Protein AF-A0A644YEN3-F1 (afdb_monomer)

Mean predicted aligned error: 10.43 Å

Foldseek 3Di:
DDPPPPPPPPPDDDDDPVLVVLVVVLVVQLVVLVWDWDDDPQKIFIDDPNHTAKIARNVQRAMAGDPVNVPPDDPSVVSNLVSSCVRRNDHDDHRDDPDPPDD

Secondary structure (DSSP, 8-state):
-------------S--HHHHHHHHHHHHHHHHTT-EEEEETTEEEEEETTEEEEEEETTTTEEEE-GGGGG---HHHHHHHHHHHHHH-S-STT---S-----

Sequence (103 aa):
MKFETIIRRNRMTAEKPEFRQMMSSFLDKVMELEFTIKSNDGVYSIYLDGIKVYSLERDTCKYNRHYYASTITSDKLEQLEIVLYNFFGKGGQGSSLIGKAVD

Organism: NCBI:txid1076179

Radius of gyration: 15.92 Å; Cα contacts (8 Å, |Δi|>4): 111; chains: 1; bounding box: 30×36×54 Å

Solvent-accessible surface area (backbone atoms only — not comparable to full-atom values): 6287 Å² total; per-residue (Å²): 136,84,84,79,75,77,75,74,75,73,71,76,67,78,77,51,69,66,56,56,51,53,49,49,56,50,53,52,54,43,45,74,63,66,35,50,77,46,80,54,97,60,30,38,39,32,22,51,96,86,41,64,37,37,38,34,34,63,90,74,52,34,29,37,52,37,76,84,37,70,82,62,85,50,74,58,57,57,52,48,45,52,51,48,34,76,77,50,42,83,48,37,97,65,30,78,53,100,61,80,76,82,127

Nearest PDB structures (foldseek):
  7t8b-assembly1_H  TM=7.042E-01  e=4.168E+00  Homo sapiens
  2od0-assembly1_B  TM=5.047E-01  e=1.496E+00  Vibrio parahaemolyticus RIMD 2210633
  5iek-assembly1_A  TM=2.956E-01  e=2.832E-01  Homo sapiens
  8ke3-assembly1_A  TM=5.092E-01  e=2.343E+00  Methanosarcina mazei
  7t8c-assembly1_B  TM=7.064E-01  e=6.956E+00  Homo sapiens

Structure (mmCIF, N/CA/C/O backbone):
data_AF-A0A644YEN3-F1
#
_entry.id   AF-A0A644YEN3-F1
#
loop_
_atom_site.group_PDB
_atom_site.id
_atom_site.type_symbol
_atom_site.label_atom_id
_atom_site.label_alt_id
_atom_site.label_comp_id
_atom_site.label_asym_id
_atom_site.label_entity_id
_atom_site.label_seq_id
_atom_site.pdbx_PDB_ins_code
_atom_site.Cartn_x
_atom_site.Cartn_y
_atom_site.Cartn_z
_atom_site.occupancy
_atom_site.B_iso_or_equiv
_atom_site.auth_seq_id
_atom_site.auth_comp_id
_atom_site.auth_asym_id
_atom_site.auth_atom_id
_atom_site.pdbx_PDB_model_num
ATOM 1 N N . MET A 1 1 ? -3.426 18.457 -40.872 1.00 38.78 1 MET A N 1
ATOM 2 C CA . MET A 1 1 ? -2.228 17.667 -40.509 1.00 38.78 1 MET A CA 1
ATOM 3 C C . MET A 1 1 ? -2.523 16.926 -39.215 1.00 38.78 1 MET A C 1
ATOM 5 O O . MET A 1 1 ? -3.014 17.550 -38.285 1.00 38.78 1 MET A O 1
ATOM 9 N N . LYS A 1 2 ? -2.343 15.601 -39.201 1.00 32.38 2 LYS A N 1
ATOM 10 C CA . LYS A 1 2 ? -2.648 14.723 -38.062 1.00 32.38 2 LYS A CA 1
ATOM 11 C C . LYS A 1 2 ? -1.474 14.736 -37.079 1.00 32.38 2 LYS A C 1
ATOM 13 O O . LYS A 1 2 ? -0.349 14.470 -37.486 1.00 32.38 2 LYS A O 1
ATOM 18 N N . PHE A 1 3 ? -1.744 15.029 -35.809 1.00 34.00 3 PHE A N 1
ATOM 19 C CA . PHE A 1 3 ? -0.810 14.777 -34.713 1.00 34.00 3 PHE A CA 1
ATOM 20 C C . PHE A 1 3 ? -0.811 13.275 -34.426 1.00 34.00 3 PHE A C 1
ATOM 22 O O . PHE A 1 3 ? -1.643 12.773 -33.673 1.00 34.00 3 PHE A O 1
ATOM 29 N N . GLU A 1 4 ? 0.104 12.540 -35.048 1.00 35.09 4 GLU A N 1
ATOM 30 C CA . GLU A 1 4 ? 0.449 11.201 -34.581 1.00 35.09 4 GLU A CA 1
ATOM 31 C C . GLU A 1 4 ? 1.351 11.347 -33.357 1.00 35.09 4 GLU A C 1
ATOM 33 O O . GLU A 1 4 ? 2.576 11.262 -33.420 1.00 35.09 4 GLU A O 1
ATOM 38 N N . THR A 1 5 ? 0.731 11.601 -32.206 1.00 40.53 5 THR A N 1
ATOM 39 C CA . THR A 1 5 ? 1.38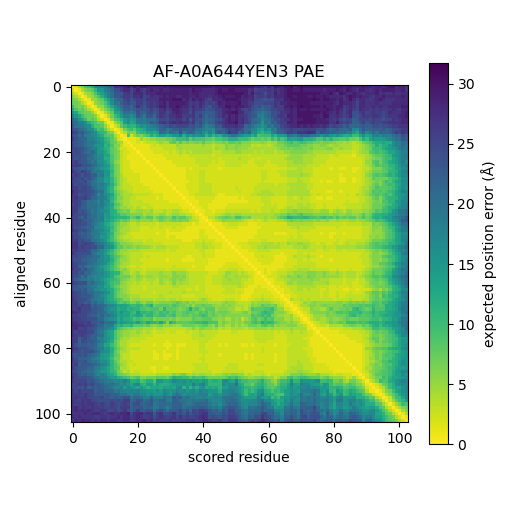2 11.362 -30.923 1.00 40.53 5 THR A CA 1
ATOM 40 C C . THR A 1 5 ? 1.508 9.851 -30.781 1.00 40.53 5 THR A C 1
ATOM 42 O O . THR A 1 5 ? 0.605 9.170 -30.298 1.00 40.53 5 THR A O 1
ATOM 45 N N . ILE A 1 6 ? 2.629 9.309 -31.255 1.00 44.41 6 ILE A N 1
ATOM 46 C CA . ILE A 1 6 ? 3.062 7.947 -30.958 1.00 44.41 6 ILE A CA 1
ATOM 47 C C . ILE A 1 6 ? 3.320 7.907 -29.449 1.00 44.41 6 ILE A C 1
ATOM 49 O O . ILE A 1 6 ? 4.438 8.111 -28.977 1.00 44.41 6 ILE A O 1
ATOM 53 N N . ILE A 1 7 ? 2.267 7.655 -28.671 1.00 42.59 7 ILE A N 1
ATOM 54 C CA . ILE A 1 7 ? 2.393 7.172 -27.303 1.00 42.59 7 ILE A CA 1
ATOM 55 C C . ILE A 1 7 ? 2.991 5.778 -27.456 1.00 42.59 7 ILE A C 1
ATOM 57 O O . ILE A 1 7 ? 2.283 4.788 -27.652 1.00 42.59 7 ILE A O 1
ATOM 61 N N . ARG A 1 8 ? 4.327 5.710 -27.442 1.00 37.84 8 ARG A N 1
ATOM 62 C CA . ARG A 1 8 ? 5.054 4.464 -27.236 1.00 37.84 8 ARG A CA 1
ATOM 63 C C . ARG A 1 8 ? 4.549 3.906 -25.913 1.00 37.84 8 ARG A C 1
ATOM 65 O O . ARG A 1 8 ? 4.988 4.318 -24.844 1.00 37.84 8 ARG A O 1
ATOM 72 N N . ARG A 1 9 ? 3.596 2.974 -25.992 1.00 39.72 9 ARG A N 1
ATOM 73 C CA . ARG A 1 9 ? 3.358 1.987 -24.947 1.00 39.72 9 ARG A CA 1
ATOM 74 C C . ARG A 1 9 ? 4.682 1.258 -24.786 1.00 39.72 9 ARG A C 1
ATOM 76 O O . ARG A 1 9 ? 4.951 0.293 -25.498 1.00 39.72 9 ARG A O 1
ATOM 83 N N . ASN A 1 10 ? 5.521 1.754 -23.881 1.00 35.59 10 ASN A N 1
ATOM 84 C CA . ASN A 1 10 ? 6.550 0.949 -23.257 1.00 35.59 10 ASN A CA 1
ATOM 85 C C . ASN A 1 10 ? 5.798 -0.160 -22.525 1.00 35.59 10 ASN A C 1
ATOM 87 O O . ASN A 1 10 ? 5.463 -0.041 -21.353 1.00 35.59 10 ASN A O 1
ATOM 91 N N . ARG A 1 11 ? 5.461 -1.222 -23.265 1.00 38.22 11 ARG A N 1
ATOM 92 C CA . ARG A 1 11 ? 5.241 -2.546 -22.703 1.00 38.22 11 ARG A CA 1
ATOM 93 C C . ARG A 1 11 ? 6.470 -2.774 -21.845 1.00 38.22 11 ARG A C 1
ATOM 95 O O . ARG A 1 11 ? 7.570 -2.800 -22.395 1.00 38.22 11 ARG A O 1
ATOM 102 N N . MET A 1 12 ? 6.272 -2.785 -20.532 1.00 44.62 12 MET A N 1
ATOM 103 C CA . MET A 1 12 ? 7.326 -2.933 -19.547 1.00 44.62 12 MET A CA 1
ATOM 104 C C . MET A 1 12 ? 8.356 -3.940 -20.030 1.00 44.62 12 MET A C 1
ATOM 106 O O . MET A 1 12 ? 8.096 -5.136 -20.154 1.00 44.62 12 MET A O 1
ATOM 110 N N . THR A 1 13 ? 9.527 -3.398 -20.345 1.00 46.09 13 THR A N 1
ATOM 111 C CA . THR A 1 13 ? 10.795 -4.107 -20.329 1.00 46.09 13 THR A CA 1
ATOM 112 C C . THR A 1 13 ? 10.801 -5.049 -19.135 1.00 46.09 13 THR A C 1
ATOM 114 O O . THR A 1 13 ? 10.430 -4.616 -18.042 1.00 46.09 13 THR A O 1
ATOM 117 N N . ALA A 1 14 ? 11.188 -6.308 -19.365 1.00 48.16 14 ALA A N 1
ATOM 118 C CA . ALA A 1 14 ? 11.353 -7.326 -18.334 1.00 48.16 14 ALA A CA 1
ATOM 119 C C . ALA A 1 14 ? 11.852 -6.688 -17.033 1.00 48.16 14 ALA A C 1
ATOM 121 O O . ALA A 1 14 ? 12.866 -5.987 -17.043 1.00 48.16 14 ALA A O 1
ATOM 122 N N . GLU A 1 15 ? 11.082 -6.852 -15.958 1.00 57.84 15 GLU A N 1
ATOM 123 C CA . GLU A 1 15 ? 11.371 -6.185 -14.693 1.00 57.84 15 GLU A CA 1
ATOM 124 C C . GLU A 1 15 ? 12.820 -6.408 -14.297 1.00 57.84 15 GLU A C 1
ATOM 126 O O . GLU A 1 15 ? 13.279 -7.552 -14.206 1.00 57.84 15 GLU A O 1
ATOM 131 N N . LYS A 1 16 ? 13.537 -5.308 -14.074 1.00 67.56 16 LYS A N 1
ATOM 132 C CA . LYS A 1 16 ? 14.920 -5.370 -13.618 1.00 67.56 16 LYS A CA 1
ATOM 133 C C . LYS A 1 16 ? 14.973 -6.198 -12.323 1.00 67.56 16 LYS A C 1
ATOM 135 O O . LYS A 1 16 ? 14.086 -6.036 -11.483 1.00 67.56 16 LYS A O 1
ATOM 140 N N . PRO A 1 17 ? 15.987 -7.057 -12.126 1.00 75.25 17 PRO A N 1
ATOM 141 C CA . PRO A 1 17 ? 16.137 -7.849 -10.901 1.00 75.25 17 PRO A CA 1
ATOM 142 C C . PRO A 1 17 ? 16.021 -7.016 -9.613 1.00 75.25 17 PRO A C 1
ATOM 144 O O . PRO A 1 17 ? 15.380 -7.443 -8.657 1.00 75.25 17 PRO A O 1
ATOM 147 N N . GLU A 1 18 ? 16.544 -5.789 -9.641 1.00 75.69 18 GLU A N 1
ATOM 148 C CA . GLU A 1 18 ? 16.4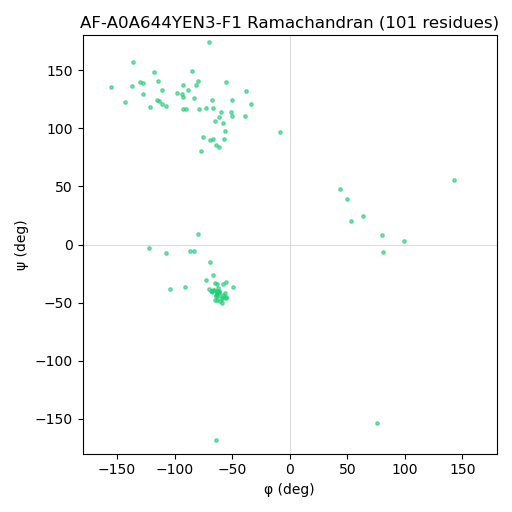47 -4.788 -8.570 1.00 75.69 18 GLU A CA 1
ATOM 149 C C . GLU A 1 18 ? 14.993 -4.473 -8.183 1.00 75.69 18 GLU A C 1
ATOM 151 O O . GLU A 1 18 ? 14.662 -4.404 -7.003 1.00 75.69 18 GLU A O 1
ATOM 156 N N . PHE A 1 19 ? 14.098 -4.345 -9.168 1.00 79.00 19 PHE A N 1
ATOM 157 C CA . PHE A 1 19 ? 12.682 -4.067 -8.932 1.00 79.00 19 PHE A CA 1
ATOM 158 C C . PHE A 1 19 ? 11.981 -5.245 -8.254 1.00 79.00 19 PHE A C 1
ATOM 160 O O . PHE A 1 19 ? 11.196 -5.056 -7.328 1.00 79.00 19 PHE A O 1
ATOM 167 N N . ARG A 1 20 ? 12.292 -6.476 -8.678 1.00 80.62 20 ARG A N 1
ATOM 168 C CA . ARG A 1 20 ? 11.741 -7.684 -8.046 1.00 80.62 20 ARG A CA 1
ATOM 169 C C . ARG A 1 20 ? 12.191 -7.811 -6.597 1.00 80.62 20 ARG A C 1
ATOM 171 O O . ARG A 1 20 ? 11.376 -8.143 -5.743 1.00 80.62 20 ARG A O 1
ATOM 178 N N . GLN A 1 21 ? 13.463 -7.523 -6.325 1.00 85.81 21 GLN A N 1
ATOM 179 C CA . GLN A 1 21 ? 14.004 -7.554 -4.970 1.00 85.81 21 GLN A CA 1
ATOM 180 C C . GLN A 1 21 ? 13.358 -6.481 -4.088 1.00 85.81 21 GLN A C 1
ATOM 182 O O . GLN A 1 21 ? 12.868 -6.799 -3.008 1.00 85.81 21 GLN A O 1
ATOM 187 N N . MET A 1 22 ? 13.275 -5.243 -4.582 1.00 88.06 22 MET A N 1
ATOM 188 C CA . MET A 1 22 ? 12.576 -4.149 -3.909 1.00 88.06 22 MET A CA 1
ATOM 189 C C . MET A 1 22 ? 11.120 -4.528 -3.599 1.00 88.06 22 MET A C 1
ATOM 191 O O . MET A 1 22 ? 10.665 -4.341 -2.472 1.00 88.06 22 MET A O 1
ATOM 195 N N . MET A 1 23 ? 10.400 -5.109 -4.567 1.00 89.12 23 MET A N 1
ATOM 196 C CA . MET A 1 23 ? 9.017 -5.523 -4.349 1.00 89.12 23 MET A CA 1
ATOM 197 C C . MET A 1 23 ? 8.878 -6.648 -3.330 1.00 89.12 23 MET A C 1
ATOM 199 O O . MET A 1 23 ? 7.951 -6.605 -2.529 1.00 89.12 23 MET A O 1
ATOM 203 N N . SER A 1 24 ? 9.785 -7.626 -3.325 1.00 90.50 24 SER A N 1
ATOM 204 C CA . SER A 1 24 ? 9.786 -8.682 -2.307 1.00 90.50 24 SER A CA 1
ATOM 205 C C . SER A 1 24 ? 9.915 -8.082 -0.908 1.00 90.50 24 SER A C 1
ATOM 207 O O . SER A 1 24 ? 9.071 -8.337 -0.056 1.00 90.50 24 SER A O 1
ATOM 209 N N . SER A 1 25 ? 10.898 -7.200 -0.700 1.00 91.81 25 SER A N 1
ATOM 210 C CA .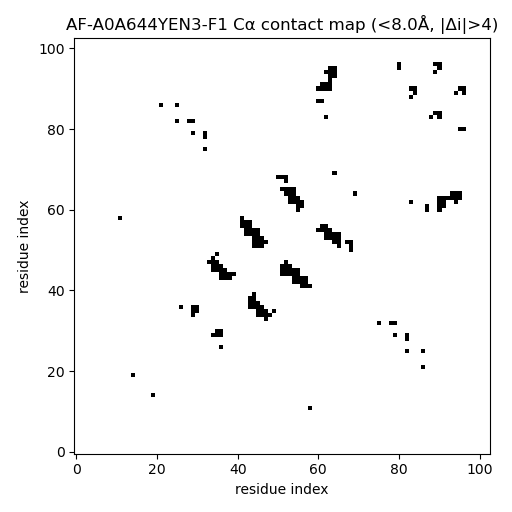 SER A 1 25 ? 11.104 -6.540 0.593 1.00 91.81 25 SER A CA 1
ATOM 211 C C . SER A 1 25 ? 9.925 -5.658 1.010 1.00 91.81 25 SER A C 1
ATOM 213 O O . SER A 1 25 ? 9.610 -5.575 2.195 1.00 91.81 25 SER A O 1
ATOM 215 N N . PHE A 1 26 ? 9.248 -5.014 0.055 1.00 92.94 26 PHE A N 1
ATOM 216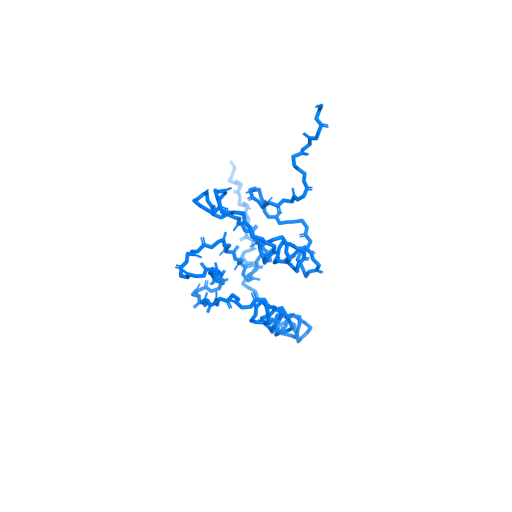 C CA . PHE A 1 26 ? 8.016 -4.281 0.337 1.00 92.94 26 PHE A CA 1
ATOM 217 C C . PHE A 1 26 ? 6.902 -5.212 0.835 1.00 92.94 26 PHE A C 1
ATOM 219 O O . PHE A 1 26 ? 6.260 -4.910 1.839 1.00 92.94 26 PHE A O 1
ATOM 226 N N . LEU A 1 27 ? 6.670 -6.338 0.150 1.00 92.75 27 LEU A N 1
ATOM 227 C CA . LEU A 1 27 ? 5.623 -7.291 0.526 1.00 92.75 27 LEU A CA 1
ATOM 228 C C . LEU A 1 27 ? 5.865 -7.865 1.925 1.00 92.75 27 LEU A C 1
ATOM 230 O O . LEU A 1 27 ? 4.922 -7.933 2.712 1.00 92.75 27 LEU A O 1
ATOM 234 N N . ASP A 1 28 ? 7.116 -8.193 2.251 1.00 94.88 28 ASP A N 1
ATOM 235 C CA . ASP A 1 28 ? 7.503 -8.669 3.583 1.00 94.88 28 ASP A CA 1
ATOM 236 C C . ASP A 1 28 ? 7.162 -7.630 4.659 1.00 94.88 28 ASP A C 1
ATOM 238 O O . ASP A 1 28 ? 6.496 -7.952 5.640 1.00 94.88 28 ASP A O 1
ATOM 242 N N . LYS A 1 29 ? 7.505 -6.354 4.431 1.00 94.81 29 LYS A N 1
ATOM 243 C CA . LYS A 1 29 ? 7.175 -5.256 5.356 1.00 94.81 29 LYS A CA 1
ATOM 244 C C . LYS A 1 29 ? 5.674 -5.070 5.545 1.00 94.81 29 LYS A C 1
ATOM 246 O O . LYS A 1 29 ? 5.226 -4.814 6.657 1.00 94.81 29 LYS A O 1
ATOM 251 N N . VAL A 1 30 ? 4.882 -5.196 4.482 1.00 93.44 30 VAL A N 1
ATOM 252 C CA . VAL A 1 30 ? 3.421 -5.071 4.586 1.00 93.44 30 VAL A CA 1
ATOM 253 C C . VAL A 1 30 ? 2.825 -6.219 5.409 1.00 93.44 30 VAL A C 1
ATOM 255 O O . VAL A 1 30 ? 1.936 -5.982 6.225 1.00 93.44 30 VAL A O 1
ATOM 258 N N . MET A 1 31 ? 3.338 -7.441 5.243 1.00 91.62 31 MET A N 1
ATOM 259 C CA . MET A 1 31 ? 2.914 -8.599 6.037 1.00 91.62 31 MET A CA 1
ATOM 260 C C . MET A 1 31 ? 3.370 -8.506 7.502 1.00 91.62 31 MET A C 1
ATOM 262 O O . MET A 1 31 ? 2.592 -8.850 8.387 1.00 91.62 31 MET A O 1
ATOM 266 N N . GLU A 1 32 ? 4.579 -8.000 7.775 1.00 94.12 32 GLU A N 1
ATOM 267 C CA . GLU A 1 32 ? 5.071 -7.726 9.140 1.00 94.12 32 GLU A CA 1
ATOM 268 C C . GLU A 1 32 ? 4.164 -6.744 9.897 1.00 94.12 32 GLU A C 1
ATOM 270 O O . GLU A 1 32 ? 3.974 -6.877 11.103 1.00 94.12 32 GLU A O 1
ATOM 275 N N . LEU A 1 33 ? 3.571 -5.781 9.184 1.00 92.62 33 LEU A N 1
ATOM 276 C CA . LEU A 1 33 ? 2.595 -4.830 9.722 1.00 92.62 33 LEU A CA 1
ATOM 277 C C . LEU A 1 33 ? 1.170 -5.409 9.843 1.00 92.62 33 LEU A C 1
ATOM 279 O O . LEU A 1 33 ? 0.220 -4.675 10.122 1.00 92.62 33 LEU A O 1
ATOM 283 N N . GLU A 1 34 ? 1.015 -6.718 9.632 1.00 93.88 34 GLU A N 1
ATOM 284 C CA . GLU A 1 34 ? -0.240 -7.471 9.730 1.00 93.88 34 GLU A CA 1
ATOM 285 C C . GLU A 1 34 ? -1.308 -7.047 8.705 1.00 93.88 34 GLU A C 1
ATOM 287 O O . GLU A 1 34 ? -2.506 -7.265 8.903 1.00 93.88 34 GLU A O 1
ATOM 292 N N . PHE A 1 35 ? -0.895 -6.467 7.575 1.00 94.75 35 PHE A N 1
ATOM 293 C CA . PHE A 1 35 ? -1.798 -6.214 6.456 1.00 94.75 35 PHE A CA 1
ATOM 294 C C . PHE A 1 35 ? -1.914 -7.443 5.558 1.00 94.75 35 PHE A C 1
ATOM 296 O O . PHE A 1 35 ? -0.967 -8.197 5.335 1.00 94.75 35 PHE A O 1
ATOM 303 N N . THR A 1 36 ? -3.084 -7.600 4.945 1.00 95.25 36 THR A N 1
ATOM 304 C CA . THR A 1 36 ? -3.284 -8.575 3.869 1.00 95.25 36 THR A CA 1
ATOM 305 C C . THR A 1 36 ? -3.056 -7.911 2.513 1.00 95.25 36 THR A C 1
ATOM 307 O O . THR A 1 36 ? -3.557 -6.815 2.268 1.00 95.25 36 THR A O 1
ATOM 310 N N . ILE A 1 37 ? -2.365 -8.590 1.593 1.00 94.75 37 ILE A N 1
ATOM 311 C CA . ILE A 1 37 ? -2.196 -8.150 0.201 1.00 94.75 37 ILE A CA 1
ATOM 312 C C . ILE A 1 37 ? -2.881 -9.110 -0.771 1.00 94.75 37 ILE A C 1
ATOM 314 O O . ILE A 1 37 ? -2.810 -10.328 -0.627 1.00 94.75 37 ILE A O 1
ATOM 318 N N . LYS A 1 38 ? -3.505 -8.553 -1.813 1.00 94.06 38 LYS A N 1
ATOM 319 C CA . LYS A 1 38 ? -3.980 -9.295 -2.989 1.00 94.06 38 LYS A CA 1
ATOM 320 C C . LYS A 1 38 ? -3.447 -8.645 -4.259 1.00 94.06 38 LYS A C 1
ATOM 322 O O . LYS A 1 38 ? -3.607 -7.441 -4.430 1.00 94.06 38 LYS A O 1
ATOM 327 N N . SER A 1 39 ? -2.848 -9.433 -5.146 1.00 90.88 39 SER A N 1
ATOM 328 C CA . SER A 1 39 ? -2.401 -8.973 -6.465 1.00 90.88 39 SER A CA 1
ATOM 329 C C . SER A 1 39 ? -3.437 -9.341 -7.523 1.00 90.88 39 SER A C 1
ATOM 331 O O . SER A 1 39 ? -3.878 -10.488 -7.567 1.00 90.88 39 SER A O 1
ATOM 333 N N . ASN A 1 40 ? -3.835 -8.378 -8.353 1.00 89.25 40 ASN A N 1
ATOM 334 C CA . ASN A 1 40 ? -4.700 -8.605 -9.506 1.00 89.25 40 ASN A CA 1
ATOM 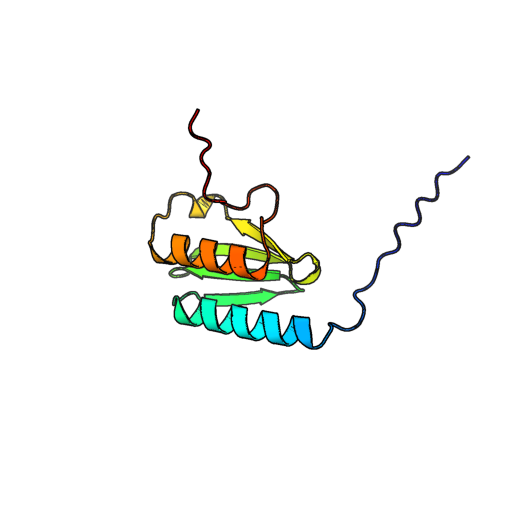335 C C . ASN A 1 40 ? -4.269 -7.701 -10.666 1.00 89.25 40 ASN A C 1
ATOM 337 O O . ASN A 1 40 ? -4.220 -6.487 -10.487 1.00 89.25 40 ASN A O 1
ATOM 341 N N . ASP A 1 41 ? -3.935 -8.284 -11.820 1.00 86.69 41 ASP A N 1
ATOM 342 C CA . ASP A 1 41 ? -3.559 -7.574 -13.055 1.00 86.69 41 ASP A CA 1
ATOM 343 C C . ASP A 1 41 ? -2.595 -6.386 -12.853 1.00 86.69 41 ASP A C 1
ATOM 345 O O . ASP A 1 41 ? -2.804 -5.287 -13.359 1.00 86.69 41 ASP A O 1
ATOM 349 N N . GLY A 1 42 ? -1.523 -6.594 -12.081 1.00 83.56 42 GLY A N 1
ATOM 350 C CA . GLY A 1 42 ? -0.514 -5.554 -11.840 1.00 83.56 42 GLY A CA 1
ATOM 351 C C . GLY A 1 42 ? -0.905 -4.518 -10.780 1.00 83.56 42 GLY A C 1
ATOM 352 O O . GLY A 1 42 ? -0.174 -3.553 -10.580 1.00 83.56 42 GLY A O 1
ATOM 353 N N . VAL A 1 43 ? -2.004 -4.720 -10.052 1.00 89.56 43 VAL A N 1
ATOM 354 C CA . VAL A 1 43 ? -2.403 -3.883 -8.915 1.00 89.56 43 VAL A CA 1
ATOM 355 C C . VAL A 1 43 ? -2.383 -4.697 -7.625 1.00 89.56 43 VAL A C 1
ATOM 357 O O . VAL A 1 43 ? -3.081 -5.702 -7.490 1.00 89.56 43 VAL A O 1
ATOM 360 N N . TYR A 1 44 ? -1.630 -4.224 -6.636 1.00 93.06 44 TYR A N 1
ATOM 361 C CA . TYR A 1 44 ? -1.646 -4.749 -5.276 1.00 93.06 44 TYR A CA 1
ATOM 362 C C . TYR A 1 44 ? -2.687 -4.000 -4.445 1.00 93.06 44 TYR A C 1
ATOM 364 O O . TYR A 1 44 ? -2.579 -2.797 -4.223 1.00 93.06 44 TYR A O 1
ATOM 372 N N . SER A 1 45 ? -3.710 -4.705 -3.977 1.00 94.44 45 SER A N 1
ATOM 373 C CA . SER A 1 45 ? -4.685 -4.202 -3.008 1.00 94.44 45 SER A CA 1
ATOM 374 C C . SER A 1 45 ? -4.238 -4.575 -1.596 1.00 94.44 45 SER A C 1
ATOM 376 O O . SER A 1 45 ? -3.985 -5.750 -1.336 1.00 94.44 45 SER A O 1
ATOM 378 N N . ILE A 1 46 ? -4.158 -3.589 -0.703 1.00 95.06 46 ILE A N 1
ATOM 379 C CA . ILE A 1 46 ? -3.680 -3.743 0.678 1.00 95.06 46 ILE A CA 1
ATOM 380 C C . ILE A 1 46 ? -4.865 -3.563 1.627 1.00 95.06 46 ILE A C 1
ATOM 382 O O . ILE A 1 46 ? -5.637 -2.612 1.469 1.00 95.06 46 ILE A O 1
ATOM 386 N N . TYR A 1 47 ? -5.012 -4.465 2.593 1.00 94.31 47 TYR A N 1
ATOM 387 C CA . TYR A 1 47 ? -6.165 -4.550 3.483 1.00 94.31 47 TYR A CA 1
ATOM 388 C C . TYR A 1 47 ? -5.749 -4.573 4.953 1.00 94.31 47 TYR A C 1
ATOM 390 O O . TYR A 1 47 ? -4.819 -5.294 5.311 1.00 94.31 47 TYR A O 1
ATOM 398 N N . LEU A 1 48 ? -6.493 -3.852 5.790 1.00 92.81 48 LEU A N 1
ATOM 399 C CA . LEU A 1 48 ? -6.451 -3.927 7.251 1.00 92.81 48 LEU A CA 1
ATOM 400 C C . LEU A 1 48 ? -7.791 -4.480 7.731 1.00 92.81 48 LEU A C 1
ATOM 402 O O . LEU A 1 48 ? -8.827 -3.934 7.358 1.00 92.81 48 LEU A O 1
ATOM 406 N N . ASP A 1 49 ? -7.783 -5.574 8.492 1.00 89.75 49 ASP A N 1
ATOM 407 C CA . ASP A 1 49 ? -8.994 -6.200 9.049 1.00 89.75 49 ASP A CA 1
ATOM 408 C C . ASP A 1 49 ? -10.106 -6.446 8.005 1.00 89.75 49 ASP A C 1
ATOM 410 O O . ASP A 1 49 ? -11.295 -6.241 8.237 1.00 89.75 49 ASP A O 1
ATOM 414 N N . GLY A 1 50 ? -9.707 -6.857 6.795 1.00 89.31 50 GLY A N 1
ATOM 415 C CA . GLY A 1 50 ? -10.618 -7.113 5.672 1.00 89.31 50 GLY A CA 1
ATOM 416 C C . GLY A 1 50 ? -11.070 -5.866 4.900 1.00 89.31 50 GLY A C 1
ATOM 417 O O . GLY A 1 50 ? -11.677 -5.999 3.836 1.00 89.31 50 GLY A O 1
ATOM 418 N N . ILE A 1 51 ? -10.722 -4.663 5.360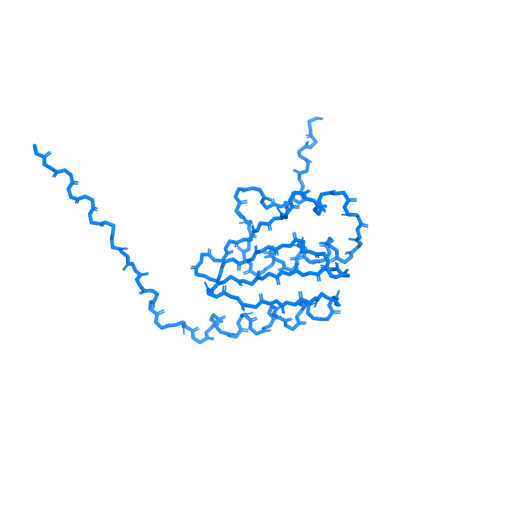 1.00 89.94 51 ILE A N 1
ATOM 419 C CA . ILE A 1 51 ? -11.041 -3.396 4.697 1.00 89.94 51 ILE A CA 1
ATOM 420 C C . ILE A 1 51 ? -9.887 -2.988 3.790 1.00 89.94 51 ILE A C 1
ATOM 422 O O . ILE A 1 51 ? -8.736 -2.929 4.209 1.00 89.94 51 ILE A O 1
ATOM 426 N N . LYS A 1 52 ? -10.189 -2.671 2.530 1.00 91.75 52 LYS A N 1
ATOM 427 C CA . LYS A 1 52 ? -9.189 -2.212 1.565 1.00 91.75 52 LYS A CA 1
ATOM 428 C C . LYS A 1 52 ? -8.752 -0.781 1.884 1.00 91.75 52 LYS A C 1
ATOM 430 O O . LYS A 1 52 ? -9.544 0.147 1.802 1.00 91.75 52 LYS A O 1
ATOM 435 N N . VAL A 1 53 ? -7.483 -0.586 2.207 1.00 92.31 53 VAL A N 1
ATOM 436 C CA . VAL A 1 53 ? -6.968 0.722 2.641 1.00 92.31 53 VAL A CA 1
ATOM 437 C C . VAL A 1 53 ? -6.165 1.414 1.550 1.00 92.31 53 VAL A C 1
ATOM 439 O O . VAL A 1 53 ? -6.314 2.617 1.336 1.00 92.31 53 VAL A O 1
ATOM 442 N N . TYR A 1 54 ? -5.393 0.637 0.792 1.00 92.25 54 TYR A N 1
ATOM 443 C CA . TYR A 1 54 ? -4.509 1.133 -0.254 1.00 92.25 54 TYR A CA 1
ATOM 444 C C . TYR A 1 54 ? -4.594 0.289 -1.524 1.00 92.25 54 TYR A C 1
ATOM 446 O O . TYR A 1 54 ? -4.985 -0.883 -1.532 1.00 92.25 54 TYR A O 1
ATOM 454 N N . SER A 1 55 ? -4.225 0.901 -2.642 1.00 92.00 55 SER A N 1
ATOM 455 C CA . SER A 1 55 ? -3.859 0.188 -3.866 1.00 92.00 55 SER A CA 1
ATOM 456 C C . SER A 1 55 ? -2.535 0.706 -4.377 1.00 92.00 55 SER A C 1
ATOM 458 O O . SER A 1 55 ? -2.332 1.912 -4.334 1.00 92.00 55 SER A O 1
ATOM 460 N N . LEU A 1 56 ? -1.682 -0.194 -4.852 1.00 91.56 56 LEU A N 1
ATOM 461 C CA . LEU A 1 56 ? -0.390 0.087 -5.465 1.00 91.56 56 LEU A CA 1
ATOM 462 C C . LEU A 1 56 ? -0.387 -0.490 -6.884 1.00 91.56 56 LEU A C 1
ATOM 464 O O . LEU A 1 56 ? -0.514 -1.698 -7.071 1.00 91.56 56 LEU A O 1
ATOM 468 N N . GLU A 1 57 ? -0.238 0.371 -7.880 1.00 88.25 57 GLU A N 1
ATOM 469 C CA . GLU A 1 57 ? -0.007 -0.011 -9.269 1.00 88.25 57 GLU A CA 1
ATOM 470 C C . GLU A 1 57 ? 1.466 -0.386 -9.451 1.00 88.25 57 GLU A C 1
ATOM 472 O O . GLU A 1 57 ? 2.354 0.452 -9.300 1.00 88.25 57 GLU A O 1
ATOM 477 N N . ARG A 1 58 ? 1.733 -1.648 -9.790 1.00 83.44 58 ARG A N 1
ATOM 478 C CA . ARG A 1 58 ? 3.081 -2.201 -9.983 1.00 83.44 58 ARG A CA 1
ATOM 479 C C . ARG A 1 58 ? 3.854 -1.454 -11.065 1.00 83.44 58 ARG A C 1
ATOM 481 O O . ARG A 1 58 ? 5.013 -1.114 -10.871 1.00 83.44 58 ARG A O 1
ATOM 488 N N . ASP A 1 59 ? 3.192 -1.196 -12.184 1.00 80.50 59 ASP A N 1
ATOM 489 C CA . ASP A 1 59 ? 3.819 -0.686 -13.403 1.00 80.50 59 ASP A CA 1
ATOM 490 C C . ASP A 1 59 ? 4.223 0.788 -13.278 1.00 80.50 59 ASP A C 1
ATOM 492 O O . ASP A 1 59 ? 5.183 1.243 -13.902 1.00 80.50 59 ASP A O 1
ATOM 496 N N . THR A 1 60 ? 3.475 1.545 -12.474 1.00 81.06 60 THR A N 1
ATOM 497 C CA . THR A 1 60 ? 3.669 2.986 -12.284 1.00 81.06 60 THR A CA 1
ATOM 498 C C . THR A 1 60 ? 4.266 3.329 -10.919 1.00 81.06 60 THR A C 1
ATOM 500 O O . THR A 1 60 ? 4.583 4.494 -10.685 1.00 81.06 60 THR A O 1
ATOM 503 N N . CYS A 1 61 ? 4.403 2.344 -10.022 1.00 83.50 61 CYS A N 1
ATOM 504 C CA . CYS A 1 61 ? 4.746 2.507 -8.605 1.00 83.50 61 CYS A CA 1
ATOM 505 C C . CYS A 1 61 ? 3.836 3.492 -7.853 1.00 83.50 61 CYS A C 1
ATOM 507 O O . CYS A 1 61 ? 4.211 4.021 -6.808 1.00 83.50 61 CYS A O 1
ATOM 509 N N . LYS A 1 62 ? 2.640 3.779 -8.375 1.00 85.44 62 LYS A N 1
ATOM 510 C CA . LYS A 1 62 ? 1.725 4.737 -7.754 1.00 85.44 62 LYS A CA 1
ATOM 511 C C . LYS A 1 62 ? 0.845 4.036 -6.749 1.00 85.44 62 LYS A C 1
ATOM 513 O O . LYS A 1 62 ? 0.225 3.023 -7.064 1.00 85.44 62 LYS A O 1
ATOM 518 N N . TYR A 1 63 ? 0.725 4.625 -5.567 1.00 89.31 63 TYR A N 1
ATOM 519 C CA . TYR A 1 63 ? -0.210 4.166 -4.554 1.00 89.31 63 TYR A CA 1
ATOM 520 C C . TYR A 1 63 ? -1.261 5.224 -4.224 1.00 89.31 63 TYR A C 1
ATOM 522 O O . TYR A 1 63 ? -0.989 6.423 -4.292 1.00 89.31 63 TYR A O 1
ATOM 530 N N . ASN A 1 64 ? -2.463 4.767 -3.869 1.00 88.12 64 ASN A N 1
ATOM 531 C CA . ASN A 1 64 ? -3.618 5.608 -3.555 1.00 88.12 64 ASN A CA 1
ATOM 532 C C . ASN A 1 64 ? -4.349 5.083 -2.314 1.00 88.12 64 ASN A C 1
ATOM 534 O O . ASN A 1 64 ? -4.587 3.873 -2.207 1.00 88.12 64 ASN A O 1
ATOM 538 N N . ARG A 1 65 ? -4.732 5.993 -1.409 1.00 87.88 65 ARG A N 1
ATOM 539 C CA . ARG A 1 65 ? -5.576 5.676 -0.248 1.00 87.88 65 ARG A CA 1
ATOM 540 C C . ARG A 1 65 ? -7.036 5.630 -0.689 1.00 87.88 65 ARG A C 1
ATOM 542 O O . ARG A 1 65 ? -7.487 6.479 -1.454 1.00 87.88 65 ARG A O 1
ATOM 549 N N . HIS A 1 66 ? -7.789 4.647 -0.209 1.00 86.94 66 HIS A N 1
ATOM 550 C CA . HIS A 1 66 ? -9.218 4.546 -0.518 1.00 86.94 66 HIS A CA 1
ATOM 551 C C . HIS A 1 66 ? -10.043 5.491 0.358 1.00 86.94 66 HIS A C 1
ATOM 553 O O . HIS A 1 66 ? -9.775 5.630 1.549 1.00 86.94 66 HIS A O 1
ATOM 559 N N . TYR A 1 67 ? -11.076 6.120 -0.215 1.00 78.00 67 TYR A N 1
ATOM 560 C CA . TYR A 1 67 ? -11.884 7.143 0.468 1.00 78.00 67 TYR A CA 1
ATOM 561 C C . TYR A 1 67 ? -12.477 6.657 1.799 1.00 78.00 67 TYR A C 1
ATOM 563 O O . TYR A 1 67 ? -12.368 7.339 2.812 1.00 78.00 67 TYR A O 1
ATOM 571 N N . TYR A 1 68 ? -13.035 5.448 1.834 1.00 77.31 68 TYR A N 1
ATOM 572 C CA . TYR A 1 68 ? -13.611 4.853 3.047 1.00 77.31 68 TYR A CA 1
ATOM 573 C C . TYR A 1 68 ? -12.561 4.479 4.105 1.00 77.31 68 TYR A C 1
ATOM 575 O O . TYR A 1 68 ? -12.905 4.286 5.264 1.00 77.31 68 TYR A O 1
ATOM 583 N N . ALA A 1 69 ? -11.276 4.429 3.745 1.00 76.44 69 ALA A N 1
ATOM 584 C CA . ALA A 1 69 ? -10.191 4.268 4.705 1.00 76.44 69 ALA A CA 1
ATOM 585 C C . ALA A 1 69 ? -9.771 5.597 5.358 1.00 76.44 69 ALA A C 1
ATOM 587 O O . ALA A 1 69 ? -8.927 5.588 6.252 1.00 76.44 69 ALA A O 1
ATOM 588 N N . SER A 1 70 ? -10.322 6.744 4.938 1.00 70.06 70 SER A N 1
ATOM 589 C CA . SER A 1 70 ? -10.036 8.045 5.568 1.00 70.06 70 SER A CA 1
ATOM 590 C C . SER A 1 70 ? -10.559 8.148 7.003 1.00 70.06 70 SER A C 1
ATOM 592 O O . SER A 1 70 ? -9.980 8.871 7.807 1.00 70.06 70 SER A O 1
ATOM 594 N N . THR A 1 71 ? -11.608 7.396 7.344 1.00 72.25 71 THR A N 1
ATOM 595 C CA . THR A 1 71 ? -12.196 7.360 8.692 1.00 72.25 71 THR A CA 1
ATOM 596 C C . THR A 1 71 ? -11.509 6.359 9.619 1.00 72.25 71 THR A C 1
ATOM 598 O O . THR A 1 71 ? -11.852 6.287 10.795 1.00 72.25 71 THR A O 1
ATOM 601 N N . ILE A 1 72 ? -10.564 5.569 9.102 1.00 76.62 72 ILE A N 1
ATOM 602 C CA . ILE A 1 72 ? -9.805 4.588 9.877 1.00 76.62 72 ILE A CA 1
ATOM 603 C C . ILE A 1 72 ? -8.523 5.258 10.366 1.00 76.62 72 ILE A C 1
ATOM 605 O O . ILE A 1 72 ? -7.668 5.649 9.567 1.00 76.62 72 ILE A O 1
ATOM 609 N N . THR A 1 73 ? -8.390 5.370 11.684 1.00 74.81 73 THR A N 1
ATOM 610 C CA . THR A 1 73 ? -7.172 5.810 12.370 1.00 74.81 73 THR A CA 1
ATOM 611 C C . THR A 1 73 ? -6.535 4.608 13.052 1.00 74.81 73 THR A C 1
ATOM 613 O O . THR A 1 73 ? -7.167 3.966 13.890 1.00 74.81 73 THR A O 1
ATOM 616 N N . SER A 1 74 ? -5.308 4.272 12.663 1.00 81.31 74 SER A N 1
ATOM 617 C CA . SER A 1 74 ? -4.551 3.144 13.206 1.00 81.31 74 SER A CA 1
ATOM 618 C C . SER A 1 74 ? -3.062 3.410 13.030 1.00 81.31 74 SER A C 1
ATOM 620 O O . SER A 1 74 ? -2.642 3.765 11.929 1.00 81.31 74 SER A O 1
ATOM 622 N N . ASP A 1 75 ? -2.264 3.155 14.064 1.00 86.56 75 ASP A N 1
ATOM 623 C CA . ASP A 1 75 ? -0.800 3.263 14.007 1.00 86.56 75 ASP A CA 1
ATOM 624 C C . ASP A 1 75 ? -0.213 2.412 12.868 1.00 86.56 75 ASP A C 1
ATOM 626 O O . ASP A 1 75 ? 0.753 2.798 12.213 1.00 86.56 75 ASP A O 1
ATOM 630 N N . LYS A 1 76 ? -0.855 1.277 12.555 1.00 88.44 76 LYS A N 1
ATOM 631 C CA . LYS A 1 76 ? -0.478 0.415 11.428 1.00 88.44 76 LYS A CA 1
ATOM 632 C C . LYS A 1 76 ? -0.621 1.129 10.085 1.00 88.44 76 LYS A C 1
ATOM 634 O O . LYS A 1 76 ? 0.198 0.921 9.195 1.00 88.44 76 LYS A O 1
ATOM 639 N N . LEU A 1 77 ? -1.651 1.965 9.916 1.00 88.75 77 LEU A N 1
ATOM 640 C CA . LEU A 1 77 ? -1.851 2.735 8.683 1.00 88.75 77 LEU A CA 1
ATOM 641 C C . LEU A 1 77 ? -0.785 3.809 8.511 1.00 88.75 77 LEU A C 1
ATOM 643 O O . LEU A 1 77 ? -0.291 3.987 7.401 1.00 88.75 77 LEU A O 1
ATOM 647 N N . GLU A 1 78 ? -0.404 4.481 9.593 1.00 86.94 78 GLU A N 1
ATOM 648 C CA . GLU A 1 78 ? 0.687 5.457 9.563 1.00 86.94 78 GLU A CA 1
ATOM 649 C C . GLU A 1 78 ? 2.020 4.776 9.221 1.00 86.94 78 GLU A C 1
ATOM 651 O O . GLU A 1 78 ? 2.761 5.242 8.355 1.00 86.94 78 GLU A O 1
ATOM 656 N N . GLN A 1 79 ? 2.291 3.612 9.817 1.00 90.19 79 GLN A N 1
ATOM 657 C CA . GLN A 1 79 ? 3.470 2.806 9.493 1.00 90.19 79 GLN A CA 1
ATOM 658 C C . GLN A 1 79 ? 3.459 2.320 8.037 1.00 90.19 79 GLN A C 1
ATOM 660 O O . GLN A 1 79 ? 4.490 2.376 7.365 1.00 90.19 79 GLN A O 1
ATOM 665 N N . LEU A 1 80 ? 2.303 1.903 7.512 1.00 91.94 80 LEU A N 1
ATOM 666 C CA . LEU A 1 80 ? 2.163 1.524 6.107 1.00 91.94 80 LEU A CA 1
ATOM 667 C C . LEU A 1 80 ? 2.426 2.710 5.1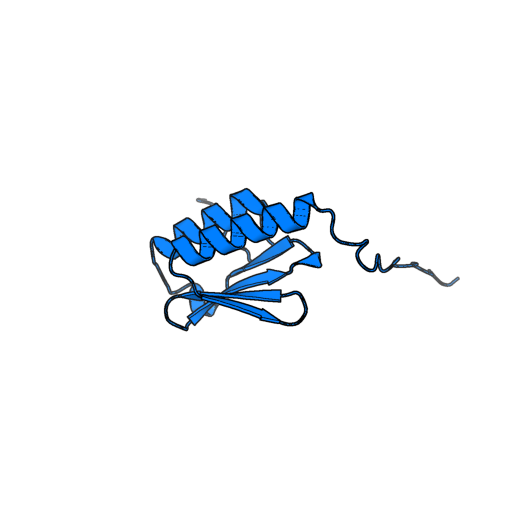68 1.00 91.94 80 LEU A C 1
ATOM 669 O O . LEU A 1 80 ? 3.074 2.531 4.139 1.00 91.94 80 LEU A O 1
ATOM 673 N N . GLU A 1 81 ? 1.967 3.916 5.508 1.00 89.12 81 GLU A N 1
ATOM 674 C CA . GLU A 1 81 ? 2.250 5.134 4.734 1.00 89.12 81 GLU A CA 1
ATOM 675 C C . GLU A 1 81 ? 3.753 5.440 4.685 1.00 89.12 81 GLU A C 1
ATOM 677 O O . GLU A 1 81 ? 4.279 5.753 3.615 1.00 89.12 81 GLU A O 1
ATOM 682 N N . ILE A 1 82 ? 4.463 5.266 5.804 1.00 88.69 82 ILE A N 1
ATOM 683 C CA . ILE A 1 82 ? 5.927 5.397 5.861 1.00 88.69 82 ILE A CA 1
ATOM 684 C C . ILE A 1 82 ? 6.602 4.347 4.968 1.00 88.69 82 ILE A C 1
ATOM 686 O O . ILE A 1 82 ? 7.514 4.679 4.210 1.00 88.69 82 ILE A O 1
ATOM 690 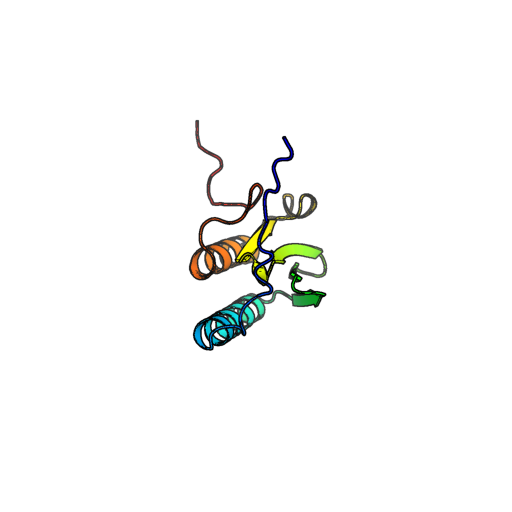N N . VAL A 1 83 ? 6.151 3.089 5.014 1.00 91.44 83 VAL A N 1
ATOM 691 C CA . VAL A 1 83 ? 6.677 2.021 4.148 1.00 91.44 83 VAL A CA 1
ATOM 692 C C . VAL A 1 83 ? 6.447 2.361 2.673 1.00 91.44 83 VAL A C 1
ATOM 694 O O . VAL A 1 83 ? 7.390 2.323 1.887 1.00 91.44 83 VAL A O 1
ATOM 697 N N . LEU A 1 84 ? 5.234 2.757 2.283 1.00 91.19 84 LEU A N 1
ATOM 698 C CA . LEU A 1 84 ? 4.923 3.149 0.904 1.00 91.19 84 LEU A CA 1
ATOM 699 C C . LEU A 1 84 ? 5.813 4.303 0.427 1.00 91.19 84 LEU A C 1
ATOM 701 O O . LEU A 1 84 ? 6.361 4.243 -0.674 1.00 91.19 84 LEU A O 1
ATOM 705 N N . TYR A 1 85 ? 6.012 5.312 1.276 1.00 87.88 85 TYR A N 1
ATOM 706 C CA . TYR A 1 85 ? 6.872 6.449 0.970 1.00 87.88 85 TYR A CA 1
ATOM 707 C C . TYR A 1 85 ? 8.341 6.048 0.787 1.00 87.88 85 TYR A C 1
ATOM 709 O O . TYR A 1 85 ? 8.987 6.482 -0.165 1.00 87.88 85 TYR A O 1
ATOM 717 N N . ASN A 1 86 ? 8.870 5.190 1.661 1.00 86.88 86 ASN A N 1
ATOM 718 C CA . ASN A 1 86 ? 10.269 4.764 1.603 1.00 86.88 86 ASN A CA 1
ATOM 719 C C . ASN A 1 86 ? 10.595 3.953 0.341 1.00 86.88 86 ASN A C 1
ATOM 721 O O . ASN A 1 86 ? 11.713 4.037 -0.163 1.00 86.88 86 ASN A O 1
ATOM 725 N N . PHE A 1 87 ? 9.635 3.177 -0.169 1.00 88.75 87 PHE A N 1
ATOM 726 C CA . PHE A 1 87 ? 9.835 2.331 -1.349 1.00 88.75 87 PHE A CA 1
ATOM 727 C C . PHE A 1 87 ? 9.485 3.029 -2.668 1.00 88.75 87 PHE A C 1
ATOM 729 O O . PHE A 1 87 ? 10.160 2.807 -3.671 1.00 88.75 87 PHE A O 1
ATOM 736 N N . PHE A 1 88 ? 8.445 3.866 -2.687 1.00 86.31 88 PHE A N 1
ATOM 737 C CA . PHE A 1 88 ? 7.881 4.407 -3.931 1.00 86.31 88 PHE A CA 1
ATOM 738 C C . PHE A 1 88 ? 7.867 5.940 -3.999 1.00 86.31 88 PHE A C 1
ATOM 740 O O . PHE A 1 88 ? 7.511 6.508 -5.031 1.00 86.31 88 PHE A O 1
ATOM 747 N N . GLY A 1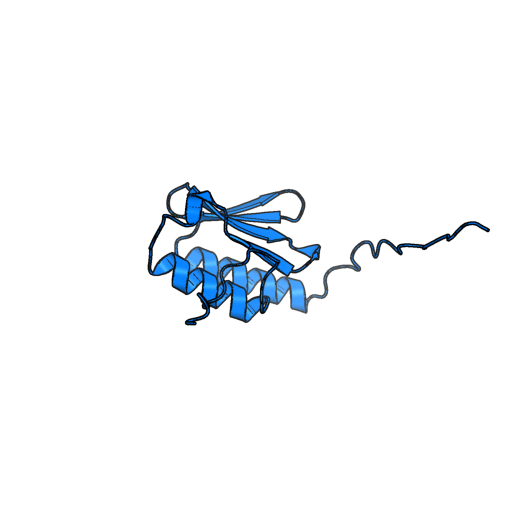 89 ? 8.289 6.622 -2.933 1.00 83.25 89 GLY A N 1
ATOM 748 C CA . GLY A 1 89 ? 8.312 8.078 -2.845 1.00 83.25 89 GLY A CA 1
ATOM 749 C C . GLY A 1 89 ? 6.928 8.685 -2.623 1.00 83.25 89 GLY A C 1
ATOM 750 O O . GLY A 1 89 ? 6.036 8.068 -2.049 1.00 83.25 89 GLY A O 1
ATOM 751 N N . LYS A 1 90 ? 6.741 9.934 -3.065 1.00 71.06 90 LYS A N 1
ATOM 752 C CA . LYS A 1 90 ? 5.436 10.607 -3.007 1.00 71.06 90 LYS A CA 1
ATOM 753 C C . LYS A 1 90 ? 4.465 9.895 -3.956 1.00 71.06 90 LYS A C 1
ATOM 755 O O . LYS A 1 90 ? 4.725 9.857 -5.155 1.00 71.06 90 LYS A O 1
ATOM 760 N N . GLY A 1 91 ? 3.389 9.320 -3.416 1.00 67.00 91 GLY A N 1
ATOM 761 C CA . GLY A 1 91 ? 2.387 8.573 -4.182 1.00 67.00 91 GLY A CA 1
ATOM 762 C C . GLY A 1 91 ? 1.602 9.400 -5.217 1.00 67.00 91 GLY A C 1
ATOM 763 O O . GLY A 1 91 ? 1.968 10.518 -5.581 1.00 67.00 91 GLY A O 1
ATOM 764 N N . GLY A 1 92 ? 0.522 8.818 -5.751 1.00 56.69 92 GLY A N 1
ATOM 765 C CA . GLY A 1 92 ? -0.324 9.464 -6.764 1.00 56.69 92 GLY A CA 1
ATOM 766 C C . GLY A 1 92 ? -1.150 10.642 -6.227 1.00 56.69 92 GLY A C 1
ATOM 767 O O . GLY A 1 92 ? -1.204 10.902 -5.033 1.00 56.69 92 GLY A O 1
ATOM 768 N N . GLN A 1 93 ? -1.854 11.366 -7.100 1.00 48.03 93 GLN A N 1
ATOM 769 C CA . GLN A 1 93 ? -2.832 12.367 -6.653 1.00 48.03 93 GLN A CA 1
ATOM 770 C C . GLN A 1 93 ? -3.914 11.674 -5.800 1.00 48.03 93 GLN A C 1
ATOM 772 O O . GLN A 1 93 ? -4.655 10.841 -6.312 1.00 48.03 93 GLN A O 1
ATOM 777 N N . GLY A 1 94 ? -3.983 11.996 -4.503 1.00 51.47 94 GLY A N 1
ATOM 778 C CA . GLY A 1 94 ? -4.820 11.278 -3.527 1.00 51.47 94 GLY A CA 1
ATOM 779 C C . GLY A 1 94 ? -4.075 10.238 -2.675 1.00 51.47 94 GLY A C 1
ATOM 780 O O . GLY A 1 94 ? -4.687 9.573 -1.839 1.00 51.47 94 GLY A O 1
ATOM 781 N N . SER A 1 95 ? -2.756 10.096 -2.829 1.00 51.31 95 SER A N 1
ATOM 782 C CA . SER A 1 95 ? -1.923 9.415 -1.840 1.00 51.31 95 SER A CA 1
ATOM 783 C C . SER A 1 95 ? -1.885 10.245 -0.562 1.00 51.31 95 SER A C 1
ATOM 785 O O . SER A 1 95 ? -1.513 11.420 -0.612 1.00 51.31 95 SER A O 1
ATOM 787 N N . SER A 1 96 ? -2.256 9.643 0.572 1.00 47.06 96 SER A N 1
ATOM 788 C CA . SER A 1 96 ? -2.026 10.260 1.877 1.00 47.06 96 SER A CA 1
ATOM 789 C C . SER A 1 96 ? -0.523 10.419 2.043 1.00 47.06 96 SER A C 1
ATOM 791 O O . SER A 1 96 ? 0.229 9.448 2.102 1.00 47.06 96 SER A O 1
ATOM 793 N N . LEU A 1 97 ? -0.081 11.662 2.003 1.00 50.31 97 LEU A N 1
ATOM 794 C CA . LEU A 1 97 ? 1.205 12.060 2.517 1.00 50.31 97 LEU A CA 1
ATOM 795 C C . LEU A 1 97 ? 0.852 12.894 3.727 1.00 50.31 97 LEU A C 1
ATOM 797 O O . LEU A 1 97 ? 0.124 13.875 3.587 1.00 50.31 97 LEU A O 1
ATOM 801 N N . ILE A 1 98 ? 1.334 12.475 4.892 1.00 45.12 98 ILE A N 1
ATOM 802 C CA . ILE A 1 98 ? 1.800 13.353 5.969 1.00 45.12 98 ILE A CA 1
ATOM 803 C C . ILE A 1 98 ? 1.842 14.807 5.463 1.00 45.12 98 ILE A C 1
ATOM 805 O O . ILE A 1 98 ? 2.740 15.187 4.709 1.00 45.12 98 ILE A O 1
ATOM 809 N N . GLY A 1 99 ? 0.777 15.559 5.753 1.00 38.72 99 GLY A N 1
ATOM 810 C CA . GLY A 1 99 ? 0.491 16.802 5.042 1.00 38.72 99 GLY A CA 1
ATOM 811 C C . GLY A 1 99 ? -0.994 17.063 4.797 1.00 38.72 99 GLY A C 1
ATOM 812 O O . GLY A 1 99 ? -1.388 17.400 3.683 1.00 38.72 99 GLY A O 1
ATOM 813 N N . LYS A 1 100 ? -1.811 17.076 5.862 1.00 37.50 100 LYS A N 1
ATOM 814 C CA . LYS A 1 100 ? -2.648 18.275 5.999 1.00 37.50 100 LYS A CA 1
ATOM 815 C C . LYS A 1 100 ? -1.640 19.418 6.052 1.00 37.50 100 LYS A C 1
ATOM 817 O O . LYS A 1 100 ? -0.906 19.518 7.033 1.00 37.50 100 LYS A O 1
ATOM 822 N N . ALA A 1 101 ? -1.513 20.168 4.962 1.00 37.72 101 ALA A N 1
ATOM 823 C CA . ALA A 1 101 ? -0.869 21.464 5.027 1.00 37.72 101 ALA A CA 1
ATOM 824 C C . ALA A 1 101 ? -1.559 22.206 6.175 1.00 37.72 101 ALA A C 1
ATOM 826 O O . ALA A 1 101 ? -2.777 22.387 6.165 1.00 37.72 101 ALA A O 1
ATOM 827 N N . VAL A 1 102 ? -0.790 22.460 7.228 1.00 39.91 102 VAL A N 1
ATOM 828 C CA . VAL A 1 102 ? -1.125 23.479 8.206 1.00 39.91 102 VAL A CA 1
ATOM 829 C C . VAL A 1 102 ? -1.040 24.779 7.414 1.00 39.91 102 VAL A C 1
ATOM 831 O O . VAL A 1 102 ? 0.060 25.162 7.019 1.00 39.91 102 VAL A O 1
ATOM 834 N N . ASP A 1 103 ? -2.194 25.357 7.096 1.00 35.25 103 ASP A N 1
ATOM 835 C CA . ASP A 1 103 ? -2.319 26.808 6.956 1.00 35.25 103 ASP A CA 1
ATOM 836 C C . ASP A 1 103 ? -2.633 27.383 8.342 1.00 35.25 103 ASP A C 1
ATOM 838 O O . ASP A 1 103 ? -3.465 26.768 9.058 1.00 35.25 103 ASP A O 1
#

pLDDT: mean 75.36, std 20.64, range [32.38, 95.25]